Protein AF-A0AAE0DVD4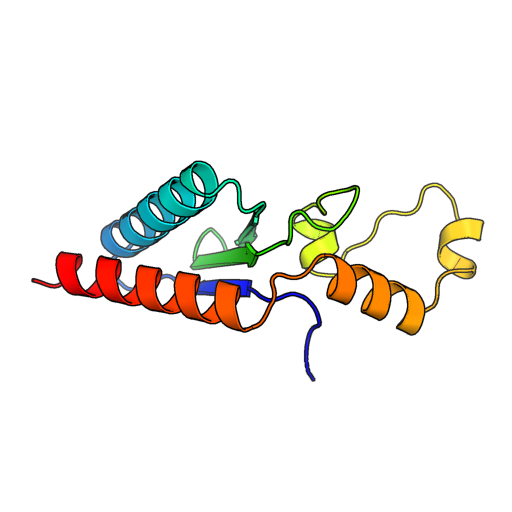-F1 (afdb_monomer)

InterPro domains:
  IPR026506 GDP-L-galactose/GDP-D-glucose phosphorylase [PTHR20884] (1-113)
  IPR058865 GDPGP1-like, C-terminal domain [PF26216] (1-113)

Nearest PDB structures (foldseek):
  5jmv-assembly1_D  TM=5.207E-01  e=6.917E-01  Pyrococcus furiosus DSM 3638
  7d63-assembly1_RT  TM=4.668E-01  e=1.621E+00  Saccharomyces cerevisiae S288C
  7d5t-assembly1_RT  TM=4.660E-01  e=1.946E+00  Saccharomyces cerevisiae S288C
  2k7j-assembly1_A  TM=4.173E-01  e=1.831E+00  Homo sapiens
  7mqa-assembly1_SW  TM=3.689E-01  e=8.381E+00  Homo sapiens

Sequence (116 aa):
MDYPVKAILFEFTYNIKMMVEVMSETCSYLQEKNIPYSILISDCGKKTFLFLQTLATTCNLSAWECSGYFLFRSRSEFDQVTEDAMRKHLSAVSLDDEGFQTVKQLCFSIASKLAD

Foldseek 3Di:
DDQQWDKDKDADDPDPPLSVQLVVVLVVVCVVVVWDWEWDADPPRRIIIITTWHPPDPDDDYPCLLVVHDDDPDPVVVVPDDPVNSSVVNNNGHDDPVVSVVSVVSSVVSSVVVVD

Mean predicted aligned error: 4.14 Å

Radius of gyration: 15.74 Å; Cα contacts (8 Å, |Δi|>4): 128; chains: 1; bounding box: 39×25×47 Å

Secondary structure (DSSP, 8-state):
---SS-EEEEE--S-HHHHHHHHHHHHHHHHHTT--EEEEEEGGGTEEEEEEB-TTSSSPPPHHHHTT----SSHHHHHH--HHHHHHHHHHHBPPHHHHHHHHHHHHHHHHHTT-

Solvent-accessible surface area (backbone atoms only — not comparable to full-atom values): 6738 Å² total; per-residue (Å²): 135,85,72,54,50,47,63,49,78,49,67,63,60,99,53,57,67,60,53,51,48,35,50,50,54,49,50,52,50,31,57,78,69,65,44,46,68,27,71,40,74,37,76,95,65,38,33,35,37,41,38,40,31,37,77,89,40,100,63,85,71,52,41,50,48,69,74,72,49,79,87,64,96,42,70,67,60,52,74,71,61,48,71,70,57,52,48,52,53,41,40,64,32,19,40,54,71,67,61,48,50,52,54,53,52,48,45,52,52,48,47,52,67,73,72,110

Structure (mmCIF, N/CA/C/O backbone):
data_AF-A0AAE0DVD4-F1
#
_entry.id   AF-A0AAE0DVD4-F1
#
loop_
_atom_site.group_PDB
_atom_site.id
_atom_site.type_symbol
_atom_site.label_atom_id
_atom_site.label_alt_id
_atom_site.label_comp_id
_atom_site.label_asym_id
_atom_site.label_entity_id
_atom_site.label_seq_id
_atom_site.pdbx_PDB_ins_code
_atom_site.Cartn_x
_atom_site.Cartn_y
_atom_site.Cartn_z
_atom_site.occupancy
_atom_site.B_iso_or_equiv
_atom_site.auth_seq_id
_atom_site.auth_comp_id
_atom_site.auth_asym_id
_atom_site.auth_atom_id
_atom_site.pdbx_PDB_model_num
ATOM 1 N N . MET A 1 1 ? -3.282 -15.068 -9.385 1.00 50.25 1 MET A N 1
ATOM 2 C CA . MET A 1 1 ? -2.546 -13.886 -9.877 1.00 50.25 1 MET A CA 1
ATOM 3 C C . MET A 1 1 ? -2.065 -13.172 -8.635 1.00 50.25 1 MET A C 1
ATOM 5 O O . MET A 1 1 ? -2.883 -12.550 -7.970 1.00 50.25 1 MET A O 1
ATOM 9 N N . ASP A 1 2 ? -0.792 -13.340 -8.288 1.00 84.56 2 ASP A N 1
ATOM 10 C CA . ASP A 1 2 ? -0.238 -12.791 -7.049 1.00 84.56 2 ASP A CA 1
ATOM 11 C C . ASP A 1 2 ? 0.332 -11.407 -7.347 1.00 84.56 2 ASP A C 1
ATOM 13 O O . ASP A 1 2 ? 1.330 -11.255 -8.061 1.00 84.56 2 ASP A O 1
ATOM 17 N N . TYR A 1 3 ? -0.378 -10.381 -6.882 1.00 90.38 3 TYR A N 1
ATOM 18 C CA . TYR A 1 3 ? 0.069 -9.004 -7.013 1.00 90.38 3 TYR A CA 1
ATOM 19 C C . TYR A 1 3 ? 1.240 -8.753 -6.044 1.00 90.38 3 TYR A C 1
ATOM 21 O O . TYR A 1 3 ? 1.150 -9.154 -4.883 1.00 90.38 3 TYR A O 1
ATOM 29 N N . PRO A 1 4 ? 2.345 -8.124 -6.489 1.00 92.56 4 PRO A N 1
ATOM 30 C CA . PRO A 1 4 ? 3.596 -8.096 -5.728 1.00 92.56 4 PRO A CA 1
ATOM 31 C C . PRO A 1 4 ? 3.593 -7.170 -4.504 1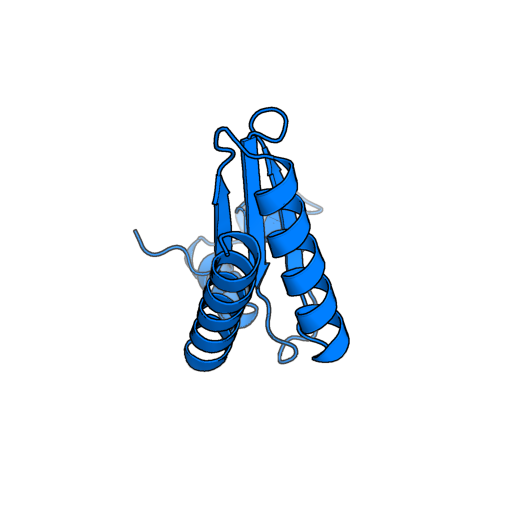.00 92.56 4 PRO A C 1
ATOM 33 O O . PRO A 1 4 ? 4.469 -7.323 -3.657 1.00 92.56 4 PRO A O 1
ATOM 36 N N . VAL A 1 5 ? 2.650 -6.224 -4.404 1.00 93.81 5 VAL A N 1
ATOM 37 C CA . VAL A 1 5 ? 2.541 -5.317 -3.251 1.00 93.81 5 VAL A CA 1
ATOM 38 C C . VAL A 1 5 ? 1.489 -5.828 -2.284 1.00 93.81 5 VAL A C 1
ATOM 40 O O . VAL A 1 5 ? 0.328 -6.018 -2.653 1.00 93.81 5 VAL A O 1
ATOM 43 N N . LYS A 1 6 ? 1.878 -5.988 -1.022 1.00 94.69 6 LYS A N 1
ATOM 44 C CA . LYS A 1 6 ? 0.946 -6.345 0.046 1.00 94.69 6 LYS A CA 1
ATOM 45 C C . LYS A 1 6 ? 0.076 -5.155 0.417 1.00 94.69 6 LYS A C 1
ATOM 47 O O . LYS A 1 6 ? 0.562 -4.054 0.681 1.00 94.69 6 LYS A O 1
ATOM 52 N N . ALA A 1 7 ? -1.225 -5.404 0.465 1.00 95.25 7 ALA A N 1
ATOM 53 C CA . ALA A 1 7 ? -2.214 -4.398 0.797 1.00 95.25 7 ALA A CA 1
ATOM 54 C C . ALA A 1 7 ? -3.275 -4.960 1.741 1.00 95.25 7 ALA A C 1
ATOM 56 O O . ALA A 1 7 ? -3.610 -6.145 1.687 1.00 95.25 7 ALA A O 1
ATOM 57 N N . ILE A 1 8 ? -3.823 -4.084 2.578 1.00 95.38 8 ILE A N 1
ATOM 58 C CA . ILE A 1 8 ? -5.035 -4.344 3.353 1.00 95.38 8 ILE A CA 1
ATOM 59 C C . ILE A 1 8 ? -6.176 -3.586 2.684 1.00 95.38 8 ILE A C 1
ATOM 61 O O . ILE A 1 8 ? -6.068 -2.385 2.443 1.00 95.38 8 ILE A O 1
ATOM 65 N N . LEU A 1 9 ? -7.256 -4.293 2.363 1.00 94.44 9 LEU A N 1
ATOM 66 C CA . LEU A 1 9 ? -8.486 -3.693 1.862 1.00 94.44 9 LEU A CA 1
ATOM 67 C C . LEU A 1 9 ? -9.461 -3.511 3.024 1.00 94.44 9 LEU A C 1
ATOM 69 O O . LEU A 1 9 ? -9.883 -4.485 3.644 1.00 94.44 9 LEU A O 1
ATOM 73 N N . PHE A 1 10 ? -9.851 -2.268 3.263 1.00 92.25 10 PHE A N 1
ATOM 74 C CA . PHE A 1 10 ? -10.998 -1.914 4.083 1.00 92.25 10 PHE A CA 1
ATOM 75 C C . PHE A 1 10 ? -12.191 -1.711 3.156 1.00 92.25 10 PHE A C 1
ATOM 77 O O . PHE A 1 10 ? -12.187 -0.806 2.315 1.00 92.25 10 PHE A O 1
ATOM 84 N N . GLU A 1 11 ? -13.192 -2.575 3.282 1.00 90.88 11 GLU A N 1
ATOM 85 C CA . GLU A 1 11 ? -14.442 -2.459 2.542 1.00 90.88 11 GLU A CA 1
ATOM 86 C C . GLU A 1 11 ? -15.535 -1.930 3.469 1.00 90.88 11 GLU A C 1
ATOM 88 O O . GLU A 1 11 ? -15.733 -2.414 4.585 1.00 90.88 11 GLU A O 1
ATOM 93 N N . PHE A 1 12 ? -16.229 -0.902 2.998 1.00 82.19 12 PHE A N 1
ATOM 94 C CA . PHE A 1 12 ? -17.326 -0.275 3.703 1.00 82.19 12 PHE A CA 1
ATOM 95 C C . PHE A 1 12 ? -18.426 -1.296 3.965 1.00 82.19 12 PHE A C 1
ATOM 97 O O . PHE A 1 12 ? -18.960 -1.935 3.057 1.00 82.19 12 PHE A O 1
ATOM 104 N N . THR A 1 13 ? -18.804 -1.375 5.232 1.00 75.88 13 THR A N 1
ATOM 105 C CA . THR A 1 13 ? -19.985 -2.087 5.706 1.00 75.88 13 THR A CA 1
ATOM 106 C C . THR A 1 13 ? -20.956 -1.076 6.322 1.00 75.88 13 THR A C 1
ATOM 108 O O . THR A 1 13 ? -20.786 0.134 6.189 1.00 75.88 13 THR A O 1
ATOM 111 N N . TYR A 1 14 ? -21.984 -1.539 7.029 1.00 74.12 14 TYR A N 1
ATOM 112 C CA . TYR A 1 14 ? -22.970 -0.666 7.675 1.00 74.12 14 TYR A CA 1
ATOM 113 C C . TYR A 1 14 ? -22.373 0.290 8.731 1.00 74.12 14 TYR A C 1
ATOM 115 O O . TYR A 1 14 ? -23.020 1.277 9.076 1.00 74.12 14 TYR A O 1
ATOM 123 N N . ASN A 1 15 ? -21.162 0.030 9.245 1.00 81.69 15 ASN A N 1
ATOM 124 C CA . ASN A 1 15 ? -20.536 0.830 10.300 1.00 81.69 15 ASN A CA 1
ATOM 125 C C . ASN A 1 15 ? -19.253 1.532 9.821 1.00 81.69 15 ASN A C 1
ATOM 127 O O . ASN A 1 15 ? -18.134 1.076 10.058 1.00 81.69 15 ASN A O 1
ATOM 131 N N . ILE A 1 16 ? -19.425 2.693 9.183 1.00 84.19 16 ILE A N 1
ATOM 132 C CA . ILE A 1 16 ? -18.310 3.535 8.721 1.00 84.19 16 ILE A CA 1
ATOM 133 C C . ILE A 1 16 ? -17.398 3.997 9.861 1.00 84.19 16 ILE A C 1
ATOM 135 O O . ILE A 1 16 ? -16.192 4.114 9.668 1.00 84.19 16 ILE A O 1
ATOM 139 N N . LYS A 1 17 ? -17.957 4.238 11.053 1.00 87.75 17 LYS A N 1
ATOM 140 C CA . LYS A 1 17 ? -17.204 4.760 12.196 1.00 87.75 17 LYS A CA 1
ATOM 141 C C . LYS A 1 17 ? -16.164 3.746 12.662 1.00 87.75 17 LYS A C 1
ATOM 143 O O . LYS A 1 17 ? -15.007 4.108 12.820 1.00 87.75 17 LYS A O 1
ATOM 148 N N . MET A 1 18 ? -16.561 2.480 12.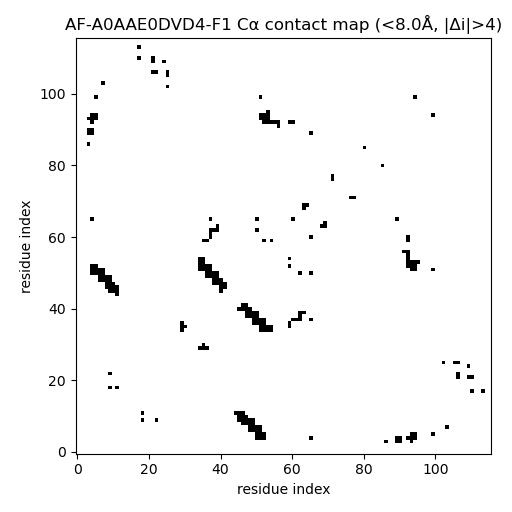797 1.00 88.12 18 MET A N 1
ATOM 149 C CA . MET A 1 18 ? -15.642 1.394 13.143 1.00 88.12 18 MET A CA 1
ATOM 150 C C . MET A 1 18 ? -14.532 1.247 12.095 1.00 88.12 18 MET A C 1
ATOM 152 O O . MET A 1 18 ? -13.367 1.142 12.458 1.00 88.12 18 MET A O 1
ATOM 156 N N . MET A 1 19 ? -14.868 1.292 10.800 1.00 88.69 19 MET A N 1
ATOM 157 C CA . MET A 1 19 ? -13.866 1.201 9.731 1.00 88.69 19 MET A CA 1
ATOM 158 C C . MET A 1 19 ? -12.842 2.342 9.810 1.00 88.69 19 MET A C 1
ATOM 160 O O . MET A 1 19 ? -11.641 2.094 9.735 1.00 88.69 19 MET A O 1
ATOM 164 N N . VAL A 1 20 ? -13.312 3.581 9.989 1.00 90.12 20 VAL A N 1
ATOM 165 C CA . VAL A 1 20 ? -12.449 4.765 10.115 1.00 90.12 20 VAL A CA 1
ATOM 166 C C . VAL A 1 20 ? -11.555 4.671 11.349 1.00 90.12 20 VAL A C 1
ATOM 168 O O . VAL A 1 20 ? -10.375 4.995 11.250 1.00 90.12 20 VAL A O 1
ATOM 171 N N . GLU A 1 21 ? -12.076 4.188 12.476 1.00 92.50 21 GLU A N 1
ATOM 172 C CA . GLU A 1 21 ? -11.302 4.010 13.709 1.00 92.50 21 GLU A CA 1
ATOM 173 C C . GLU A 1 21 ? -10.185 2.971 13.523 1.00 92.50 21 GLU A C 1
ATOM 175 O O . GLU A 1 21 ? -9.019 3.268 13.772 1.00 92.50 21 GLU A O 1
ATOM 180 N N . VAL A 1 22 ? -10.507 1.794 12.965 1.00 93.06 22 VAL A N 1
ATOM 181 C CA . VAL A 1 22 ? -9.507 0.751 12.669 1.00 93.06 22 VAL A CA 1
ATOM 182 C C . VAL A 1 22 ? -8.437 1.280 11.715 1.00 93.06 22 VAL A C 1
ATOM 184 O O . VAL A 1 22 ? -7.247 1.050 11.934 1.00 93.06 22 VAL A O 1
ATOM 187 N N . MET A 1 23 ? -8.834 1.997 10.660 1.00 93.56 23 MET A N 1
ATOM 188 C CA .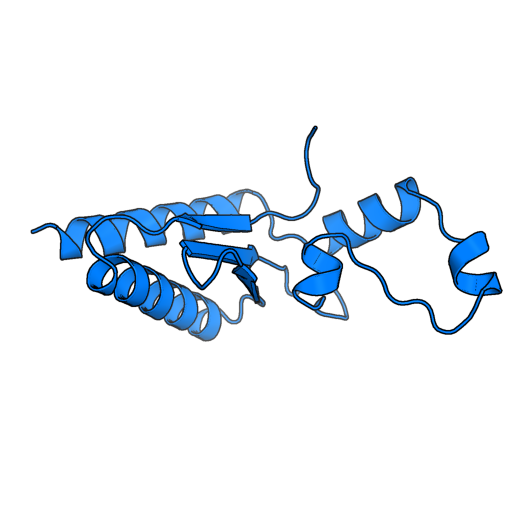 MET A 1 23 ? -7.895 2.597 9.710 1.00 93.56 23 MET A CA 1
ATOM 189 C C . MET A 1 23 ? -6.999 3.646 10.374 1.00 93.56 23 MET A C 1
ATOM 191 O O . MET A 1 23 ? -5.790 3.633 10.146 1.00 93.56 23 MET A O 1
ATOM 195 N N . SER A 1 24 ? -7.578 4.531 11.189 1.00 94.62 24 SER A N 1
ATOM 196 C CA . SER A 1 24 ? -6.875 5.580 11.932 1.00 94.62 24 SER A CA 1
ATOM 197 C C . SER A 1 24 ? -5.823 4.983 12.862 1.00 94.62 24 SER A C 1
ATOM 199 O O . SER A 1 24 ? -4.641 5.292 12.731 1.00 94.62 24 SER A O 1
ATOM 201 N N . GLU A 1 25 ? -6.222 4.057 13.736 1.00 95.75 25 GLU A N 1
ATOM 202 C CA . GLU A 1 25 ? -5.309 3.405 14.677 1.00 95.75 25 GLU A CA 1
ATOM 203 C C . GLU A 1 25 ? -4.217 2.600 13.960 1.00 95.75 25 GLU A C 1
ATOM 205 O O . GLU A 1 25 ? -3.048 2.655 14.347 1.00 95.75 25 GLU A O 1
ATOM 210 N N . THR A 1 26 ? -4.564 1.906 12.869 1.00 95.38 26 THR A N 1
ATOM 211 C CA . THR A 1 26 ? -3.575 1.191 12.049 1.00 95.38 26 THR A CA 1
ATOM 212 C C . THR A 1 26 ? -2.555 2.166 11.456 1.00 95.38 26 THR A C 1
ATOM 214 O O . THR A 1 26 ? -1.356 1.908 11.519 1.00 95.38 26 THR A O 1
ATOM 217 N N . CYS A 1 27 ? -2.998 3.303 10.909 1.00 95.88 27 CYS A N 1
ATOM 218 C CA . CYS A 1 27 ? -2.100 4.320 10.361 1.00 95.88 27 CYS A CA 1
ATOM 219 C C . CYS A 1 27 ? -1.198 4.926 11.441 1.00 95.88 27 CYS A C 1
ATOM 2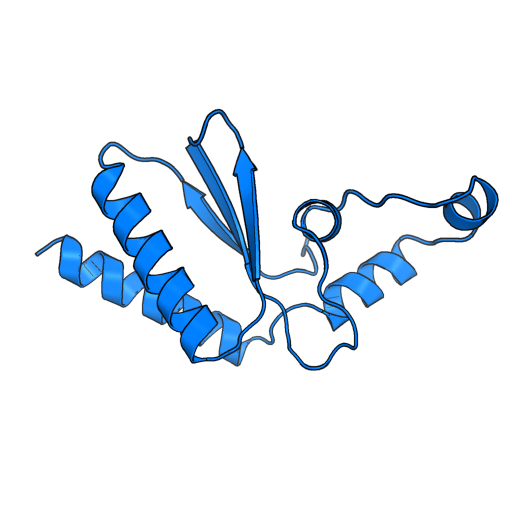21 O O . CYS A 1 27 ? 0.000 5.063 11.207 1.00 95.88 27 CYS A O 1
ATOM 223 N N . SER A 1 28 ? -1.741 5.233 12.623 1.00 96.31 28 SER A N 1
ATOM 224 C CA . SER A 1 28 ? -0.962 5.738 13.760 1.00 96.31 28 SER A CA 1
ATOM 225 C C . SER A 1 28 ? 0.142 4.760 14.162 1.00 96.31 28 SER A C 1
ATOM 227 O O . SER A 1 28 ? 1.299 5.155 14.274 1.00 96.31 28 SER A O 1
ATOM 229 N N . TYR A 1 29 ? -0.170 3.466 14.273 1.00 94.88 29 TYR A N 1
ATOM 230 C CA . TYR A 1 29 ? 0.838 2.440 14.549 1.00 94.88 29 TYR A CA 1
ATOM 231 C C . TYR A 1 29 ? 1.926 2.379 13.470 1.00 94.88 29 TYR A C 1
ATOM 233 O O . TYR A 1 29 ? 3.113 2.291 13.786 1.00 94.88 29 TYR A O 1
ATOM 241 N N . LEU A 1 30 ? 1.543 2.417 12.189 1.00 94.81 30 LEU A N 1
ATOM 242 C CA . LEU A 1 30 ? 2.507 2.388 11.085 1.00 94.81 30 LEU A CA 1
ATOM 243 C C . LEU A 1 30 ? 3.438 3.603 11.136 1.00 94.81 30 LEU A C 1
ATOM 245 O O . LEU A 1 30 ? 4.644 3.444 10.957 1.00 94.81 30 LEU A O 1
ATOM 249 N N . GLN A 1 31 ? 2.904 4.787 11.450 1.00 94.31 31 GLN A N 1
ATOM 250 C CA . GLN A 1 31 ? 3.698 6.000 11.663 1.00 94.31 31 GLN A CA 1
ATOM 251 C C . GLN A 1 31 ? 4.662 5.848 12.847 1.00 94.31 31 GLN A C 1
ATOM 253 O O . GLN A 1 31 ? 5.849 6.128 12.697 1.00 94.31 31 GLN A O 1
ATOM 258 N N . GLU A 1 32 ? 4.195 5.349 13.995 1.00 95.25 32 GLU A N 1
ATOM 259 C CA . GLU A 1 32 ? 5.031 5.110 15.184 1.00 95.25 32 GLU A CA 1
ATOM 260 C C . GLU A 1 32 ? 6.160 4.104 14.923 1.00 95.25 32 GLU A C 1
ATOM 262 O O . GLU A 1 32 ? 7.267 4.246 15.446 1.00 95.25 32 GLU A O 1
ATOM 267 N N . LYS A 1 33 ? 5.897 3.082 14.102 1.00 91.94 33 LYS A N 1
ATOM 268 C CA . LYS A 1 33 ? 6.892 2.086 13.678 1.00 91.94 33 LYS A CA 1
ATOM 269 C C . LYS A 1 33 ? 7.726 2.524 12.478 1.00 91.94 33 LYS A C 1
ATOM 271 O O . LYS A 1 33 ? 8.594 1.765 12.052 1.00 91.94 33 LYS A O 1
ATOM 276 N N . ASN A 1 34 ? 7.487 3.727 11.957 1.00 92.31 34 ASN A N 1
ATOM 277 C CA . ASN A 1 34 ? 8.123 4.261 10.760 1.00 92.31 34 ASN A CA 1
ATOM 278 C C . ASN A 1 34 ? 7.987 3.325 9.540 1.00 92.31 34 ASN A C 1
ATOM 280 O O . ASN A 1 34 ? 8.881 3.254 8.706 1.00 92.31 34 ASN A O 1
ATOM 284 N N . ILE A 1 35 ? 6.888 2.575 9.442 1.00 92.31 35 ILE A N 1
ATOM 285 C CA . ILE A 1 35 ? 6.598 1.706 8.298 1.00 92.31 35 ILE A CA 1
ATOM 286 C C . ILE A 1 35 ? 5.941 2.573 7.217 1.00 92.31 35 ILE A C 1
ATOM 288 O O . ILE A 1 35 ? 4.856 3.104 7.464 1.00 92.31 35 ILE A O 1
ATOM 292 N N . PRO A 1 36 ? 6.543 2.736 6.025 1.00 94.25 36 PRO A N 1
ATOM 293 C CA . PRO A 1 36 ? 5.951 3.546 4.976 1.00 94.25 36 PRO A CA 1
ATOM 294 C C . PRO A 1 36 ? 4.692 2.892 4.416 1.00 94.25 36 PRO A C 1
ATOM 296 O O . PRO A 1 36 ? 4.602 1.671 4.260 1.00 94.25 36 PRO A O 1
ATOM 299 N N . TYR A 1 37 ? 3.709 3.717 4.081 1.00 95.38 37 TYR A N 1
ATOM 300 C CA . TYR A 1 37 ? 2.465 3.249 3.497 1.00 95.38 37 TYR A CA 1
ATOM 301 C C . TYR A 1 37 ? 1.866 4.291 2.556 1.00 95.38 37 TYR A C 1
ATOM 303 O O . TYR A 1 37 ? 2.161 5.483 2.633 1.00 95.38 37 TYR A O 1
ATOM 311 N N . SER A 1 38 ? 0.995 3.820 1.671 1.00 95.56 38 SER A N 1
ATOM 312 C CA . SER A 1 38 ? 0.166 4.653 0.800 1.00 95.56 38 SER A CA 1
ATOM 313 C C . SER A 1 38 ? -1.294 4.230 0.909 1.00 95.56 38 SER A C 1
ATOM 315 O O . SER A 1 38 ? -1.586 3.046 1.074 1.00 95.56 38 SER A O 1
ATOM 317 N N . ILE A 1 39 ? -2.213 5.189 0.792 1.00 95.62 39 ILE A N 1
ATOM 318 C CA . ILE A 1 39 ? -3.658 4.942 0.849 1.00 95.62 39 ILE A CA 1
ATOM 319 C C . ILE A 1 39 ? -4.289 5.275 -0.502 1.00 95.62 39 ILE A C 1
ATOM 321 O O . ILE A 1 39 ? -4.086 6.367 -1.030 1.00 95.62 39 ILE A O 1
ATOM 325 N N . LEU A 1 40 ? -5.090 4.353 -1.035 1.00 96.19 40 LEU A N 1
ATOM 326 C CA . LEU A 1 40 ? -5.947 4.581 -2.198 1.00 96.19 40 LEU A CA 1
ATOM 327 C C . LEU A 1 40 ? -7.409 4.406 -1.799 1.00 96.19 40 LEU A C 1
ATOM 329 O O . LEU A 1 40 ? -7.822 3.317 -1.406 1.00 96.19 40 LEU A O 1
ATOM 333 N N . ILE A 1 41 ? -8.198 5.467 -1.944 1.00 94.19 41 ILE A N 1
ATOM 334 C CA . ILE A 1 41 ? -9.643 5.445 -1.708 1.00 94.19 41 ILE A CA 1
ATOM 335 C C . ILE A 1 41 ? -10.349 5.372 -3.060 1.00 94.19 41 ILE A C 1
ATOM 337 O O . ILE A 1 41 ? -10.090 6.173 -3.956 1.00 94.19 41 ILE A O 1
ATOM 341 N N . SER A 1 42 ? -11.252 4.410 -3.206 1.00 93.50 42 SER A N 1
ATOM 342 C CA . SER A 1 42 ? -12.003 4.148 -4.432 1.00 93.50 42 SER A CA 1
ATOM 343 C C . SER A 1 42 ? -13.482 3.896 -4.129 1.00 93.50 42 SER A C 1
ATOM 345 O O . SER A 1 42 ? -13.882 3.807 -2.965 1.00 93.50 42 SER A O 1
ATOM 347 N N . ASP A 1 43 ? -14.304 3.832 -5.182 1.00 92.38 43 ASP A N 1
ATOM 348 C CA . ASP A 1 43 ? -15.747 3.560 -5.085 1.00 92.38 43 ASP A CA 1
ATOM 349 C C . ASP A 1 43 ? -16.458 4.488 -4.078 1.00 92.38 43 ASP A C 1
ATOM 351 O O . ASP A 1 43 ? -17.120 4.051 -3.139 1.00 92.38 43 ASP A O 1
ATOM 355 N N . CYS A 1 44 ? -16.243 5.802 -4.223 1.00 88.25 44 CYS A N 1
ATOM 356 C CA . CYS A 1 44 ? -16.823 6.837 -3.356 1.00 88.25 44 CYS A CA 1
ATOM 357 C C . CYS A 1 44 ? -16.560 6.624 -1.849 1.00 88.25 44 CYS A C 1
ATOM 359 O O . CYS A 1 44 ? -17.400 6.972 -1.022 1.00 88.25 44 CYS A O 1
ATOM 361 N N . GLY A 1 45 ? -15.410 6.045 -1.488 1.00 85.50 45 GLY A N 1
ATOM 362 C CA . GLY A 1 45 ? -15.054 5.767 -0.094 1.00 85.50 45 GLY A CA 1
ATOM 363 C C . GLY A 1 45 ? -15.429 4.369 0.386 1.00 85.50 45 GLY A C 1
ATOM 364 O O . GLY A 1 45 ? -15.109 4.017 1.518 1.00 85.50 45 GLY A O 1
ATOM 365 N N . LYS A 1 46 ? -16.067 3.549 -0.460 1.00 89.00 46 LYS A N 1
ATOM 366 C CA . LYS A 1 46 ? -16.449 2.186 -0.085 1.00 89.00 46 LYS A CA 1
ATOM 367 C C . LYS A 1 46 ? -15.277 1.219 -0.036 1.00 89.00 46 LYS A C 1
ATOM 369 O O . LYS A 1 46 ? -15.388 0.180 0.599 1.00 89.00 46 LYS A O 1
ATOM 374 N N . LYS A 1 47 ? -14.173 1.523 -0.713 1.00 93.25 47 LYS A N 1
ATOM 375 C CA . LYS A 1 47 ? -12.987 0.666 -0.739 1.00 93.25 47 LYS A CA 1
ATOM 376 C C . LYS A 1 47 ? -11.754 1.499 -0.487 1.00 93.25 47 LYS A C 1
ATOM 378 O O . LYS A 1 47 ? -11.420 2.359 -1.302 1.00 93.25 47 LYS A O 1
ATOM 383 N N . THR A 1 48 ? -11.070 1.210 0.609 1.00 94.69 48 THR A N 1
ATOM 384 C CA . THR A 1 48 ? -9.795 1.839 0.934 1.00 94.69 48 THR A CA 1
ATOM 385 C C . THR A 1 48 ? -8.696 0.793 0.978 1.00 94.69 48 THR A C 1
ATOM 387 O O . THR A 1 48 ? -8.750 -0.143 1.768 1.00 94.69 48 THR A O 1
ATOM 390 N N . PHE A 1 49 ? -7.693 0.959 0.126 1.00 95.94 49 PHE A N 1
ATOM 391 C CA . PHE A 1 49 ? -6.511 0.114 0.077 1.00 95.94 49 PHE A CA 1
ATOM 392 C C . PHE A 1 49 ? -5.383 0.789 0.844 1.00 95.94 49 PHE A C 1
ATOM 394 O O . PHE A 1 49 ? -5.037 1.935 0.560 1.00 95.94 49 PHE A O 1
ATOM 401 N N . LEU A 1 50 ? -4.800 0.064 1.788 1.00 96.94 50 LEU A N 1
ATOM 402 C CA . LEU A 1 50 ? -3.601 0.447 2.515 1.00 96.94 50 LEU A CA 1
ATOM 403 C C . LEU A 1 50 ? -2.437 -0.397 1.997 1.00 96.94 50 LEU A C 1
ATOM 405 O O . LEU A 1 50 ? -2.333 -1.578 2.326 1.00 96.94 50 LEU A O 1
ATOM 409 N N . PHE A 1 51 ? -1.592 0.200 1.162 1.00 96.62 51 PHE A N 1
ATOM 410 C CA . PHE A 1 51 ? -0.401 -0.440 0.607 1.00 96.62 51 PHE A CA 1
ATOM 411 C C . PHE A 1 51 ? 0.757 -0.309 1.588 1.00 96.62 51 PHE A C 1
ATOM 413 O O . PHE A 1 51 ? 1.136 0.807 1.944 1.00 96.62 51 PHE A O 1
ATOM 420 N N . LEU A 1 52 ? 1.315 -1.443 2.005 1.00 95.31 52 LEU A N 1
ATOM 421 C CA . LEU A 1 52 ? 2.366 -1.513 3.015 1.00 95.31 52 LEU A CA 1
ATOM 422 C C . LEU A 1 52 ? 3.724 -1.666 2.338 1.00 95.31 52 LEU A C 1
ATOM 424 O O . LEU A 1 52 ? 3.932 -2.592 1.549 1.00 95.31 52 LEU A O 1
ATOM 428 N N . GLN A 1 53 ? 4.643 -0.762 2.659 1.00 94.56 53 GLN A N 1
ATOM 429 C CA . GLN A 1 53 ? 5.955 -0.685 2.030 1.00 94.56 53 GLN A CA 1
ATOM 430 C C . GLN A 1 53 ? 7.072 -0.930 3.051 1.00 94.56 53 GLN A C 1
ATOM 432 O O . GLN A 1 53 ? 6.868 -0.822 4.259 1.00 94.56 53 GLN A O 1
ATOM 437 N N . THR A 1 54 ? 8.258 -1.286 2.565 1.00 91.69 54 THR A N 1
ATOM 438 C CA . THR A 1 54 ? 9.459 -1.477 3.385 1.00 91.69 54 THR A CA 1
ATOM 439 C C . THR A 1 54 ? 10.353 -0.239 3.367 1.00 91.69 54 THR A C 1
ATOM 441 O O . THR A 1 54 ? 10.435 0.470 2.370 1.00 91.69 54 THR A O 1
ATOM 444 N N . LEU A 1 55 ? 11.086 -0.008 4.460 1.00 82.25 55 LEU A N 1
ATOM 445 C CA . LEU A 1 55 ? 12.140 1.015 4.539 1.00 82.25 55 LEU A CA 1
ATOM 446 C C . LEU A 1 55 ? 13.424 0.625 3.792 1.00 82.25 55 LEU A C 1
ATOM 448 O O . LEU A 1 55 ? 14.348 1.429 3.697 1.00 82.25 55 LEU A O 1
ATOM 452 N N . ALA A 1 56 ? 13.526 -0.618 3.316 1.00 76.38 56 ALA A N 1
ATOM 453 C CA . ALA A 1 56 ? 14.742 -1.133 2.692 1.00 76.38 56 ALA A CA 1
ATOM 454 C C . ALA A 1 56 ? 15.048 -0.499 1.321 1.00 76.38 56 ALA A C 1
ATOM 456 O O . ALA A 1 56 ? 16.138 -0.699 0.783 1.00 76.38 56 ALA A O 1
ATOM 457 N N . THR A 1 57 ? 14.107 0.252 0.742 1.00 73.38 57 THR A N 1
ATOM 458 C CA . THR A 1 57 ? 14.262 0.904 -0.559 1.00 73.38 57 THR A CA 1
ATOM 459 C C . THR A 1 57 ? 14.562 2.391 -0.414 1.00 73.38 57 THR A C 1
ATOM 461 O O . THR A 1 57 ? 14.154 3.061 0.528 1.00 73.38 57 THR A O 1
ATOM 464 N N . THR A 1 58 ? 15.274 2.946 -1.395 1.00 70.06 58 THR A N 1
ATOM 465 C CA . THR A 1 58 ? 15.640 4.372 -1.430 1.00 70.06 58 THR A CA 1
ATOM 466 C C . THR A 1 58 ? 14.469 5.296 -1.777 1.00 70.06 58 THR A C 1
ATOM 468 O O . THR A 1 58 ? 14.632 6.516 -1.784 1.00 70.06 58 THR A O 1
ATOM 471 N N . CYS A 1 59 ? 13.300 4.738 -2.097 1.00 76.19 59 CYS A N 1
ATOM 472 C CA . CYS A 1 59 ? 12.114 5.478 -2.498 1.00 76.19 59 CYS A CA 1
ATOM 473 C C . CYS A 1 59 ? 10.846 4.729 -2.069 1.00 76.19 59 CYS A C 1
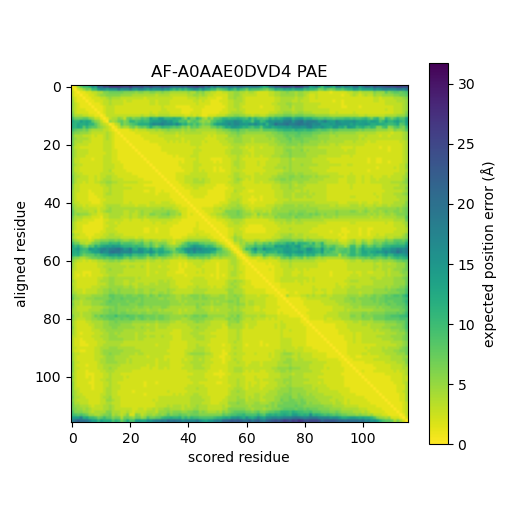ATOM 475 O O . CYS A 1 59 ? 10.768 3.507 -2.228 1.00 76.19 59 CYS A O 1
ATOM 477 N N . ASN A 1 60 ? 9.873 5.487 -1.560 1.00 86.56 60 ASN A N 1
ATOM 478 C CA . ASN A 1 60 ? 8.507 5.032 -1.332 1.00 86.56 60 ASN A CA 1
ATOM 479 C C . ASN A 1 60 ? 7.689 5.288 -2.598 1.00 86.56 60 ASN A C 1
ATOM 481 O O . ASN A 1 60 ? 7.800 6.357 -3.201 1.00 86.56 60 ASN A O 1
ATOM 485 N N . LEU A 1 61 ? 6.836 4.340 -2.964 1.00 92.50 61 LEU A N 1
ATOM 486 C CA . LEU A 1 61 ? 5.933 4.480 -4.098 1.00 92.50 61 LEU A CA 1
ATOM 487 C C . LEU A 1 61 ? 4.656 5.212 -3.703 1.00 92.50 61 LEU A C 1
ATOM 489 O O . LEU A 1 61 ? 4.168 5.098 -2.574 1.00 92.50 61 LEU A O 1
ATOM 493 N N . SER A 1 62 ? 4.085 5.934 -4.661 1.00 94.00 62 SER A N 1
ATOM 494 C CA . SER A 1 62 ? 2.749 6.503 -4.527 1.00 94.00 62 SER A CA 1
ATOM 495 C C . SER A 1 62 ? 1.671 5.416 -4.534 1.00 94.00 62 SER A C 1
ATOM 497 O O . SER A 1 62 ? 1.865 4.304 -5.029 1.00 94.00 62 SER A O 1
ATOM 499 N N . ALA A 1 63 ? 0.474 5.761 -4.055 1.00 95.00 63 ALA A N 1
ATOM 500 C CA . ALA A 1 63 ? -0.688 4.876 -4.114 1.00 95.00 63 ALA A CA 1
ATOM 501 C C . ALA A 1 63 ? -1.029 4.428 -5.551 1.00 95.00 63 ALA A C 1
ATOM 503 O O . ALA A 1 63 ? -1.484 3.303 -5.751 1.00 95.00 63 ALA A O 1
ATOM 504 N N . TRP A 1 64 ? -0.773 5.283 -6.548 1.00 94.88 64 TRP A N 1
ATOM 505 C CA . TRP A 1 64 ? -0.978 4.967 -7.962 1.00 94.88 64 TRP A CA 1
ATOM 506 C C . TRP A 1 64 ? -0.025 3.872 -8.432 1.00 94.88 64 TRP A C 1
ATOM 508 O O . TRP A 1 64 ? -0.479 2.852 -8.947 1.00 94.88 64 TRP A O 1
ATOM 518 N N . GLU A 1 65 ? 1.269 4.032 -8.167 1.00 94.38 65 GLU A N 1
ATOM 519 C CA . GLU A 1 65 ? 2.295 3.050 -8.529 1.00 94.38 65 GLU A CA 1
ATOM 520 C C . GLU A 1 65 ? 2.063 1.726 -7.801 1.00 94.38 65 GLU A C 1
ATOM 522 O O . GLU A 1 65 ? 2.058 0.669 -8.429 1.00 94.38 65 GLU A O 1
ATOM 527 N N . CYS A 1 66 ? 1.746 1.775 -6.503 1.00 94.69 66 CYS A N 1
ATOM 528 C CA . CYS A 1 66 ? 1.359 0.589 -5.745 1.00 94.69 66 CYS A CA 1
ATOM 529 C C . CYS A 1 66 ? 0.118 -0.106 -6.313 1.00 94.69 66 CYS A C 1
ATOM 531 O O . CYS A 1 66 ? 0.014 -1.318 -6.170 1.00 94.69 66 CYS A O 1
ATOM 533 N N . SER A 1 67 ? -0.802 0.609 -6.965 1.00 93.00 67 SER A N 1
ATOM 534 C CA . SER A 1 67 ? -1.984 0.030 -7.627 1.00 93.00 67 SER A CA 1
ATOM 535 C C . SER A 1 67 ? -1.729 -0.466 -9.058 1.00 93.00 67 SER A C 1
ATOM 537 O O . SER A 1 67 ? -2.622 -1.055 -9.665 1.00 93.00 67 SER A O 1
ATOM 539 N N . GLY A 1 68 ? -0.522 -0.247 -9.590 1.00 92.31 68 GLY A N 1
ATOM 540 C CA . GLY A 1 68 ? -0.110 -0.672 -10.929 1.00 92.31 68 GLY A CA 1
ATOM 541 C C . GLY A 1 68 ? -0.189 0.429 -11.990 1.00 92.31 68 GLY A C 1
ATOM 542 O O . GLY A 1 68 ? 0.018 0.152 -13.170 1.00 92.31 68 GLY A O 1
ATOM 543 N N . TYR A 1 69 ? -0.479 1.671 -11.595 1.00 93.88 69 TYR A N 1
ATOM 544 C CA . TYR A 1 69 ? -0.462 2.827 -12.485 1.00 93.88 69 TYR A CA 1
ATOM 545 C C . TYR A 1 69 ? 0.890 3.535 -12.412 1.00 93.88 69 TYR A C 1
ATOM 547 O O . TYR A 1 69 ? 1.239 4.128 -11.393 1.00 93.88 69 TYR A O 1
ATOM 555 N N . PHE A 1 70 ? 1.630 3.519 -13.518 1.00 92.81 70 PHE A N 1
ATOM 556 C CA . PHE A 1 70 ? 2.963 4.107 -13.604 1.00 92.81 70 PHE A CA 1
ATOM 557 C C . PHE A 1 70 ? 2.989 5.279 -14.573 1.00 92.81 70 PHE A C 1
ATOM 559 O O . PHE A 1 70 ? 2.429 5.214 -15.669 1.00 92.81 70 PHE A O 1
ATOM 566 N N . LEU A 1 71 ? 3.677 6.345 -14.171 1.00 92.62 71 LEU A N 1
ATOM 567 C CA . LEU A 1 71 ? 3.894 7.525 -14.994 1.00 92.62 71 LEU A CA 1
ATOM 568 C C . LEU A 1 71 ? 5.355 7.573 -15.442 1.00 92.62 71 LEU A C 1
ATOM 570 O O . LEU A 1 71 ? 6.259 7.671 -14.617 1.00 92.62 71 LEU A O 1
ATOM 574 N N . PHE A 1 72 ? 5.572 7.558 -16.753 1.00 93.00 72 PHE A N 1
ATOM 575 C CA . PHE A 1 72 ? 6.899 7.689 -17.356 1.00 93.00 72 PHE A CA 1
ATOM 576 C C . PHE A 1 72 ? 7.091 9.095 -17.911 1.00 93.00 72 PHE A C 1
ATOM 578 O O . PHE A 1 72 ? 6.136 9.730 -18.365 1.00 93.00 72 PHE A O 1
ATOM 585 N N . ARG A 1 73 ? 8.330 9.597 -17.895 1.00 93.50 73 ARG A N 1
ATOM 586 C CA . ARG A 1 73 ? 8.622 10.972 -18.336 1.00 93.50 73 ARG A CA 1
ATOM 587 C C . ARG A 1 73 ? 8.707 11.095 -19.849 1.00 93.50 73 ARG A C 1
ATOM 589 O O . ARG A 1 73 ? 8.586 12.193 -20.387 1.00 93.50 73 ARG A O 1
ATOM 596 N N . SER A 1 74 ? 8.927 9.981 -20.538 1.00 96.69 74 SER A N 1
ATOM 597 C CA . SER A 1 74 ? 9.010 9.937 -21.989 1.00 96.69 74 SER A CA 1
ATOM 598 C C . SER A 1 74 ? 8.462 8.629 -22.545 1.00 96.69 74 SER A C 1
ATOM 600 O O . SER A 1 74 ? 8.380 7.610 -21.858 1.00 96.69 74 SER A O 1
ATOM 602 N N . ARG A 1 75 ? 8.134 8.650 -23.838 1.00 96.12 75 ARG A N 1
ATOM 603 C CA . ARG A 1 75 ? 7.725 7.452 -24.574 1.00 96.12 75 ARG A CA 1
ATOM 604 C C . ARG A 1 75 ? 8.825 6.383 -24.602 1.00 96.12 75 ARG A C 1
ATOM 606 O O . ARG A 1 75 ? 8.522 5.207 -24.472 1.00 96.12 75 ARG A O 1
ATOM 613 N N . SER A 1 76 ? 10.084 6.806 -24.724 1.00 96.88 76 SER A N 1
ATOM 614 C CA . SER A 1 76 ? 11.239 5.903 -24.757 1.00 96.88 76 SER A CA 1
ATOM 615 C C . SER A 1 76 ? 11.406 5.132 -23.445 1.00 96.88 76 SER A C 1
ATOM 617 O O . SER A 1 76 ? 11.645 3.931 -23.478 1.00 96.88 76 SER A O 1
ATOM 619 N N . GLU A 1 77 ? 11.225 5.794 -22.294 1.00 95.06 77 GLU A N 1
ATOM 620 C CA . GLU A 1 77 ? 11.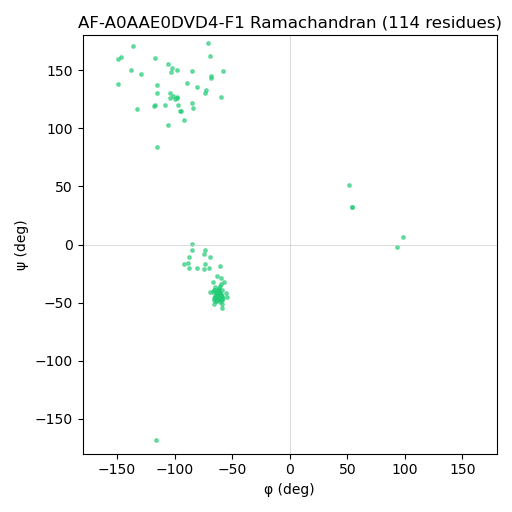233 5.120 -20.986 1.00 95.06 77 GLU A CA 1
ATOM 621 C C . GLU A 1 77 ? 10.120 4.073 -20.890 1.00 95.06 77 GLU A C 1
ATOM 623 O O . GLU A 1 77 ? 10.378 2.942 -20.489 1.00 95.06 77 GLU A O 1
ATOM 628 N N . PHE A 1 78 ? 8.901 4.432 -21.304 1.00 94.62 78 PHE A N 1
ATOM 629 C CA . PHE A 1 78 ? 7.765 3.509 -21.316 1.00 94.62 78 PHE A CA 1
ATOM 630 C C . PHE A 1 78 ? 8.028 2.281 -22.200 1.00 94.62 78 PHE A C 1
ATOM 632 O O . PHE A 1 78 ? 7.796 1.158 -21.768 1.00 94.62 78 PHE A O 1
ATOM 639 N N . ASP A 1 79 ? 8.544 2.482 -23.417 1.00 96.44 79 ASP A N 1
ATOM 640 C CA . ASP A 1 79 ? 8.767 1.394 -24.378 1.00 96.44 79 ASP A CA 1
ATOM 641 C C . ASP A 1 79 ? 9.918 0.446 -23.967 1.00 96.44 79 ASP A C 1
ATOM 643 O O . ASP A 1 79 ? 9.978 -0.686 -24.443 1.00 96.44 79 ASP A O 1
ATOM 647 N N . GLN A 1 80 ? 10.835 0.882 -23.093 1.00 95.31 80 GLN A N 1
ATOM 648 C CA . GLN A 1 80 ? 11.956 0.066 -22.599 1.00 95.31 80 GLN A CA 1
ATOM 649 C C . GLN A 1 80 ? 11.609 -0.775 -21.365 1.00 95.31 80 GLN A C 1
ATOM 651 O O . GLN A 1 80 ? 12.320 -1.731 -21.045 1.00 95.31 80 GLN A O 1
ATOM 656 N N . VAL A 1 81 ? 10.554 -0.411 -20.640 1.00 94.44 81 VAL A N 1
ATOM 657 C CA . VAL A 1 81 ? 10.175 -1.079 -19.398 1.00 94.44 81 VAL A CA 1
ATOM 658 C C . VAL A 1 81 ? 9.408 -2.363 -19.691 1.00 94.44 81 VAL A C 1
ATOM 660 O O . VAL A 1 81 ? 8.494 -2.404 -20.510 1.00 94.44 81 VAL A O 1
ATOM 663 N N . THR A 1 82 ? 9.767 -3.429 -18.979 1.00 94.38 82 THR A N 1
ATOM 664 C CA . THR A 1 82 ? 9.101 -4.730 -19.074 1.00 94.38 82 THR A CA 1
ATOM 665 C C . THR A 1 82 ? 8.235 -4.993 -17.848 1.00 94.38 82 THR A C 1
ATOM 667 O O . THR A 1 82 ? 8.504 -4.484 -16.758 1.00 94.38 82 THR A O 1
ATOM 670 N N . GLU A 1 83 ? 7.214 -5.841 -17.997 1.00 92.69 83 GLU A N 1
ATOM 671 C CA . GLU A 1 83 ? 6.378 -6.270 -16.868 1.00 92.69 83 GLU A CA 1
ATOM 672 C C . GLU A 1 83 ? 7.222 -6.890 -15.742 1.00 92.69 83 GLU A C 1
ATOM 674 O O . GLU A 1 83 ? 7.024 -6.569 -14.572 1.00 92.69 83 GLU A O 1
ATOM 679 N N . ASP A 1 84 ? 8.216 -7.715 -16.085 1.00 94.06 84 ASP A N 1
ATOM 680 C CA . ASP A 1 84 ? 9.118 -8.340 -15.113 1.00 94.06 84 ASP A CA 1
ATOM 681 C C . ASP A 1 84 ? 9.933 -7.317 -14.317 1.00 94.06 84 ASP A C 1
ATOM 683 O O . ASP A 1 84 ? 10.143 -7.492 -13.114 1.00 94.06 84 ASP A O 1
ATOM 687 N N . ALA A 1 85 ? 10.394 -6.244 -14.967 1.00 92.94 85 ALA A N 1
ATOM 688 C CA . ALA A 1 85 ? 11.098 -5.163 -14.286 1.00 92.94 85 ALA A CA 1
ATOM 689 C C . ALA A 1 85 ? 10.170 -4.447 -13.293 1.00 92.94 85 ALA A C 1
ATOM 691 O O . ALA A 1 85 ? 10.556 -4.233 -12.142 1.00 92.94 85 ALA A O 1
ATOM 692 N N . MET A 1 86 ? 8.929 -4.160 -13.697 1.00 92.69 86 MET A N 1
ATOM 693 C CA . MET A 1 86 ? 7.935 -3.521 -12.827 1.00 92.69 86 MET A CA 1
ATOM 694 C C . MET A 1 86 ? 7.519 -4.415 -11.666 1.00 92.69 86 MET A C 1
ATOM 696 O O . MET A 1 86 ? 7.431 -3.954 -10.530 1.00 92.69 86 MET A O 1
ATOM 700 N N . ARG A 1 87 ? 7.338 -5.714 -11.914 1.00 92.56 87 ARG A N 1
ATOM 701 C CA . ARG A 1 87 ? 7.049 -6.700 -10.873 1.00 92.56 87 ARG A CA 1
ATOM 702 C C . ARG A 1 87 ? 8.168 -6.747 -9.838 1.00 92.56 87 ARG A C 1
ATOM 704 O O . ARG A 1 87 ? 7.881 -6.664 -8.650 1.00 92.56 87 ARG A O 1
ATOM 711 N N . LYS A 1 88 ? 9.432 -6.819 -10.273 1.00 92.19 88 LYS A N 1
ATOM 712 C CA . LYS A 1 88 ? 10.598 -6.784 -9.373 1.00 92.19 88 LYS A CA 1
ATOM 713 C C . LYS A 1 88 ? 10.662 -5.486 -8.574 1.00 92.19 88 LYS A C 1
ATOM 715 O O . LYS A 1 88 ? 10.933 -5.530 -7.379 1.00 92.19 88 LYS A O 1
ATOM 720 N N . HIS A 1 89 ? 10.391 -4.354 -9.219 1.00 91.69 89 HIS A N 1
ATOM 721 C CA . HIS A 1 89 ? 10.359 -3.050 -8.566 1.00 91.69 89 HIS A CA 1
ATOM 722 C C . HIS A 1 89 ? 9.291 -2.988 -7.462 1.00 91.69 89 HIS A C 1
ATOM 724 O O . HIS A 1 89 ? 9.607 -2.646 -6.325 1.00 91.69 89 HIS A O 1
ATOM 730 N N . LEU A 1 90 ? 8.060 -3.413 -7.763 1.00 93.31 90 LEU A N 1
ATOM 731 C CA . LEU A 1 90 ? 6.968 -3.490 -6.792 1.00 93.31 90 LEU A CA 1
ATOM 732 C C . LEU A 1 90 ? 7.249 -4.483 -5.653 1.00 93.31 90 LEU A C 1
ATOM 734 O O . LEU A 1 90 ? 6.960 -4.193 -4.495 1.00 93.31 90 LEU A O 1
ATOM 738 N N . SER A 1 91 ? 7.827 -5.647 -5.958 1.00 92.69 91 SER A N 1
ATOM 739 C CA . SER A 1 91 ? 8.188 -6.637 -4.936 1.00 92.69 91 SER A CA 1
ATOM 740 C C . SER A 1 91 ? 9.264 -6.120 -3.986 1.00 92.69 91 SER A C 1
ATOM 742 O O . SER A 1 91 ? 9.203 -6.413 -2.798 1.00 92.69 91 SER A O 1
ATOM 744 N N . ALA A 1 92 ? 10.231 -5.348 -4.490 1.00 92.25 92 ALA A N 1
ATOM 745 C CA . ALA A 1 92 ? 11.317 -4.807 -3.677 1.00 92.25 92 ALA A CA 1
ATOM 746 C C . ALA A 1 92 ? 10.833 -3.777 -2.646 1.00 92.25 92 ALA A C 1
ATOM 748 O O . ALA A 1 92 ? 11.417 -3.683 -1.571 1.00 92.25 92 ALA A O 1
ATOM 749 N N . VAL A 1 93 ? 9.779 -3.017 -2.965 1.00 92.88 93 VAL A N 1
ATOM 750 C CA . VAL A 1 93 ? 9.207 -2.014 -2.053 1.00 92.88 93 VAL A CA 1
ATOM 751 C C . VAL A 1 93 ? 8.147 -2.588 -1.118 1.00 92.88 93 VAL A C 1
ATOM 753 O O . VAL A 1 93 ? 7.782 -1.926 -0.154 1.00 92.88 93 VAL A O 1
ATOM 756 N N . SER A 1 94 ? 7.611 -3.780 -1.392 1.00 93.75 94 SER A N 1
ATOM 757 C CA . SER A 1 94 ? 6.559 -4.373 -0.566 1.00 93.75 94 SER A CA 1
ATOM 758 C C . SER A 1 94 ? 7.093 -4.754 0.813 1.00 93.75 94 SER A C 1
ATOM 760 O O . SER A 1 94 ? 8.216 -5.238 0.948 1.00 93.75 94 SER A O 1
ATOM 762 N N . LEU A 1 95 ? 6.255 -4.610 1.842 1.00 94.62 95 LEU A N 1
ATOM 763 C CA . LEU A 1 95 ? 6.554 -5.140 3.172 1.00 94.62 95 LEU A CA 1
ATOM 764 C C . LEU A 1 95 ? 6.787 -6.664 3.112 1.00 94.62 95 LEU A C 1
ATOM 766 O O . LEU A 1 95 ? 6.205 -7.361 2.268 1.00 94.62 95 LEU A O 1
ATOM 770 N N . ASP A 1 96 ? 7.626 -7.194 4.001 1.00 93.31 96 ASP A N 1
ATOM 771 C CA . ASP A 1 96 ? 7.871 -8.634 4.126 1.00 93.31 96 ASP A CA 1
ATOM 772 C C . ASP A 1 96 ? 6.661 -9.379 4.726 1.00 93.31 96 ASP A C 1
ATOM 774 O O . ASP A 1 96 ? 5.600 -8.804 4.987 1.00 93.31 96 ASP A O 1
ATOM 778 N N . ASP A 1 97 ? 6.719 -10.712 4.768 1.00 93.94 97 ASP A N 1
ATOM 779 C CA . ASP A 1 97 ? 5.569 -11.517 5.201 1.00 93.94 97 ASP A CA 1
ATOM 780 C C . ASP A 1 97 ? 5.289 -11.348 6.693 1.00 93.94 97 ASP A C 1
ATOM 782 O O . ASP A 1 97 ? 4.130 -11.211 7.078 1.00 93.94 97 ASP A O 1
ATOM 786 N N . GLU A 1 98 ? 6.331 -11.307 7.521 1.00 94.31 98 GLU A N 1
ATOM 787 C CA . GLU A 1 98 ? 6.223 -11.177 8.975 1.00 94.31 98 GLU A CA 1
ATOM 788 C C . GLU A 1 98 ? 5.637 -9.820 9.387 1.00 94.31 98 GLU A C 1
ATOM 790 O O . GLU A 1 98 ? 4.665 -9.757 10.151 1.00 94.31 98 GLU A O 1
ATOM 795 N N . GLY A 1 99 ? 6.151 -8.733 8.810 1.00 93.50 99 GLY A N 1
ATOM 796 C CA . GLY A 1 99 ? 5.619 -7.391 8.990 1.00 93.50 99 GLY A CA 1
ATOM 797 C C . GLY A 1 99 ? 4.168 -7.311 8.528 1.00 93.50 99 GLY A C 1
ATOM 798 O O . GLY A 1 99 ? 3.316 -6.782 9.242 1.00 93.50 99 GLY A O 1
ATOM 799 N N . PHE A 1 100 ? 3.836 -7.918 7.386 1.00 95.38 100 PHE A N 1
ATOM 800 C CA . PHE A 1 100 ? 2.454 -7.948 6.916 1.00 95.38 100 PHE A CA 1
ATOM 801 C C . PHE A 1 100 ? 1.514 -8.711 7.858 1.00 95.38 100 PHE A C 1
ATOM 803 O O . PHE A 1 100 ? 0.407 -8.242 8.128 1.00 95.38 100 PHE A O 1
ATOM 810 N N . GLN A 1 101 ? 1.932 -9.865 8.392 1.00 95.88 101 GLN A N 1
ATOM 811 C CA . GLN A 1 101 ? 1.135 -10.584 9.393 1.00 95.88 101 GLN A CA 1
ATOM 812 C C . GLN A 1 101 ? 0.917 -9.743 10.653 1.00 95.88 101 GLN A C 1
ATOM 814 O O . GLN A 1 101 ? -0.206 -9.702 11.158 1.00 95.88 101 GLN A O 1
ATOM 819 N N . THR A 1 102 ? 1.951 -9.038 11.115 1.00 95.50 102 THR A N 1
ATOM 820 C CA . THR A 1 102 ? 1.877 -8.159 12.289 1.00 95.50 102 THR A CA 1
ATOM 821 C C . THR A 1 102 ? 0.820 -7.072 12.105 1.00 95.50 102 THR A C 1
ATOM 823 O O . THR A 1 102 ? -0.042 -6.892 12.966 1.00 95.50 102 THR A O 1
ATOM 826 N N . VAL A 1 103 ? 0.817 -6.392 10.953 1.00 95.50 103 VAL A N 1
ATOM 827 C CA . VAL A 1 103 ? -0.171 -5.336 10.668 1.00 95.50 103 VAL A CA 1
ATOM 828 C C . VAL A 1 103 ? -1.588 -5.911 10.565 1.00 95.50 103 VAL A C 1
ATOM 830 O O . VAL A 1 103 ? -2.526 -5.331 11.104 1.00 95.50 103 VAL A O 1
ATOM 833 N N . LYS A 1 104 ? -1.772 -7.089 9.954 1.00 95.31 104 LYS A N 1
ATOM 834 C CA . LYS A 1 104 ? -3.094 -7.743 9.921 1.00 95.31 104 LYS A CA 1
ATOM 835 C C . LYS A 1 104 ? -3.611 -8.085 11.318 1.00 95.31 104 LYS A C 1
ATOM 837 O O . LYS A 1 104 ? -4.782 -7.853 11.607 1.00 95.31 104 LYS A O 1
ATOM 842 N N . GLN A 1 105 ? -2.759 -8.644 12.178 1.00 95.75 105 GLN A N 1
ATOM 843 C CA . GLN A 1 105 ? -3.129 -8.971 13.559 1.00 95.75 105 GLN A CA 1
ATOM 844 C C . GLN A 1 105 ? -3.511 -7.720 14.348 1.00 95.75 105 GLN A C 1
ATOM 846 O O . GLN A 1 105 ? -4.482 -7.747 15.103 1.00 95.75 105 GLN A O 1
ATOM 851 N N . LEU A 1 106 ? -2.798 -6.614 14.130 1.00 94.56 106 LEU A N 1
ATOM 852 C CA . LEU A 1 106 ? -3.153 -5.322 14.699 1.00 94.56 106 LEU A CA 1
ATOM 853 C C . LEU A 1 106 ? -4.556 -4.883 14.260 1.00 94.56 106 LEU A C 1
ATOM 855 O O . LEU A 1 106 ? -5.379 -4.592 15.124 1.00 94.56 106 LEU A O 1
ATOM 859 N N . CYS A 1 107 ? 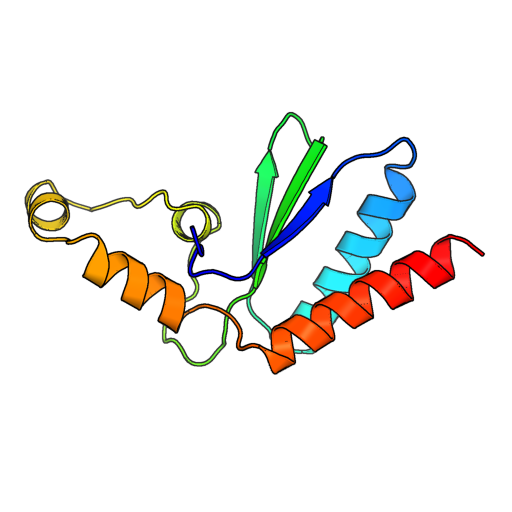-4.857 -4.898 12.956 1.00 93.44 107 CYS A N 1
ATOM 860 C CA . CYS A 1 107 ? -6.188 -4.544 12.453 1.00 93.44 107 CYS A CA 1
ATOM 861 C C . CYS A 1 107 ? -7.295 -5.373 13.124 1.00 93.44 107 CYS A C 1
ATOM 863 O O . CYS A 1 107 ? -8.301 -4.814 13.556 1.00 93.44 107 CYS A O 1
ATOM 865 N N . PHE A 1 108 ? -7.102 -6.691 13.262 1.00 91.88 108 PHE A N 1
ATOM 866 C CA . PHE A 1 108 ? -8.069 -7.557 13.945 1.00 91.88 108 PHE A CA 1
ATOM 867 C C . PHE A 1 108 ? -8.200 -7.241 15.438 1.00 91.88 108 PHE A C 1
ATOM 869 O O . PHE A 1 108 ? -9.312 -7.249 15.966 1.00 91.88 108 PHE A O 1
ATOM 876 N N . SER A 1 109 ? -7.091 -6.940 16.115 1.00 93.75 109 SER A N 1
ATOM 877 C CA . SER A 1 109 ? -7.082 -6.578 17.536 1.00 93.75 109 SER A CA 1
ATOM 878 C C . SER A 1 109 ? -7.868 -5.292 17.794 1.00 93.75 109 SER A C 1
ATOM 880 O O . SER A 1 109 ? -8.709 -5.259 18.690 1.00 93.75 109 SER A O 1
ATOM 882 N N . ILE A 1 110 ? -7.656 -4.262 16.969 1.00 92.00 110 ILE A N 1
ATOM 883 C CA . ILE A 1 110 ? -8.395 -2.995 17.053 1.00 92.00 110 ILE A CA 1
ATOM 884 C C . ILE A 1 110 ? -9.881 -3.233 16.768 1.00 92.00 110 ILE A C 1
ATOM 886 O O . ILE A 1 110 ? -10.733 -2.836 17.556 1.00 92.00 110 ILE A O 1
ATOM 890 N N . ALA A 1 111 ? -10.200 -3.947 15.682 1.00 89.00 111 ALA A N 1
ATOM 891 C CA . ALA A 1 111 ? -11.584 -4.232 15.313 1.00 89.00 111 ALA A CA 1
ATOM 892 C C . ALA A 1 111 ? -12.343 -4.999 16.409 1.00 89.00 111 ALA A C 1
ATOM 894 O O . ALA A 1 111 ? -13.501 -4.690 16.672 1.00 89.00 111 ALA A O 1
ATOM 895 N N . SER A 1 112 ? -11.684 -5.956 17.071 1.00 90.25 112 SER A N 1
ATOM 896 C CA . SER A 1 112 ? -12.286 -6.734 18.162 1.00 90.25 112 SER A CA 1
ATOM 897 C C . SER A 1 112 ? -12.624 -5.845 19.361 1.00 90.25 112 SER A C 1
ATOM 899 O O . SER A 1 112 ? -13.743 -5.896 19.850 1.00 90.25 112 SER A O 1
ATOM 901 N N . LYS A 1 113 ? -11.707 -4.956 19.767 1.00 90.12 113 LYS A N 1
ATOM 902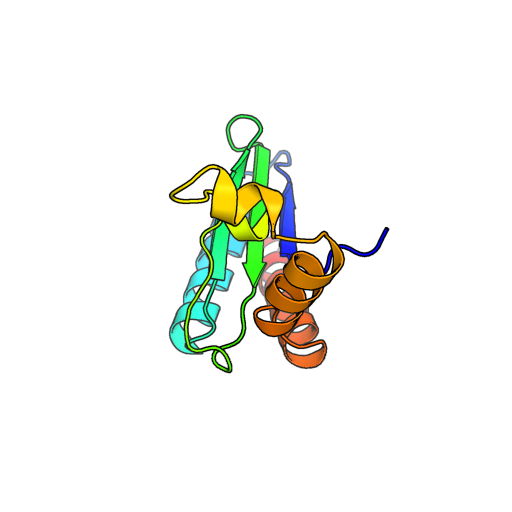 C CA . LYS A 1 113 ? -11.933 -4.012 20.879 1.00 90.12 113 LYS A CA 1
ATOM 903 C C . LYS A 1 113 ? -13.068 -3.019 20.629 1.00 90.12 113 LYS A C 1
ATOM 905 O O . LYS A 1 113 ? -13.625 -2.494 21.581 1.00 90.12 113 LYS A O 1
ATOM 910 N N . LEU A 1 114 ? -13.355 -2.709 19.365 1.00 84.88 114 LEU A N 1
ATOM 911 C CA . LEU A 1 114 ? -14.418 -1.778 18.972 1.00 84.88 114 LEU A CA 1
ATOM 912 C C . LEU A 1 114 ? -15.785 -2.457 18.812 1.00 84.88 114 LEU A C 1
ATOM 914 O O . LEU A 1 114 ? -16.782 -1.764 18.598 1.00 84.88 114 LEU A O 1
ATOM 918 N N . ALA A 1 115 ? -15.820 -3.791 18.819 1.00 78.06 115 ALA A N 1
ATOM 919 C CA . ALA A 1 115 ? -17.043 -4.582 18.734 1.00 78.06 115 ALA A CA 1
ATOM 920 C C . ALA A 1 115 ? -17.623 -4.943 20.115 1.00 78.06 115 ALA A C 1
ATOM 922 O O . ALA A 1 115 ? -18.795 -5.322 20.176 1.00 78.06 115 ALA A O 1
ATOM 923 N N . ASP A 1 116 ? -16.813 -4.815 21.171 1.00 58.34 116 ASP A N 1
ATOM 924 C CA . ASP A 1 116 ? -17.199 -4.923 22.585 1.00 58.34 116 ASP A CA 1
ATOM 925 C C . ASP A 1 116 ? -17.847 -3.622 23.103 1.00 58.34 116 ASP A C 1
ATOM 927 O O . ASP A 1 116 ? -18.791 -3.719 23.924 1.00 58.34 116 ASP A O 1
#

Organism: NCBI:txid43782

pLDDT: mean 91.15, std 7.25, range [50.25, 96.94]